Protein AF-A0A3N5FWR2-F1 (afdb_monomer)

Nearest PDB structures (foldseek):
  3hug-assembly6_K  TM=9.439E-01  e=1.581E-03  Mycobacterium tuberculosis H37Rv
  3hug-assembly6_A  TM=8.106E-01  e=8.981E-04  Mycobacterium tuberculosis H37Rv
  3hug-assembly4_M  TM=9.035E-01  e=2.630E-03  Mycobacterium tuberculosis H37Rv
  6dxo-assembly1_A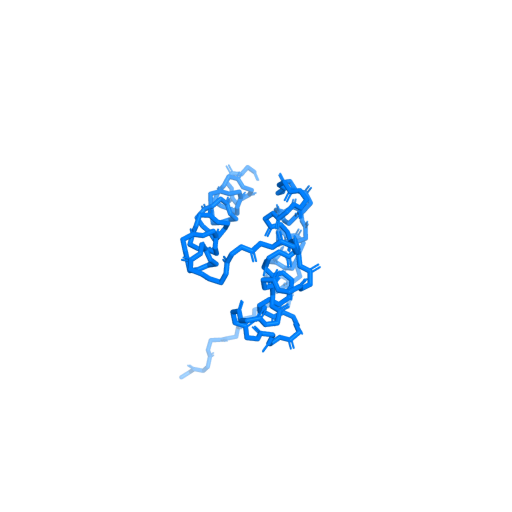  TM=8.658E-01  e=4.899E-03  Streptomyces venezuelae ATCC 10712
  8z6g-assembly3_F  TM=7.847E-01  e=3.298E-03  Pseudomonas aeruginosa

pLDDT: mean 87.95, std 15.8, range [42.41, 98.56]

Foldseek 3Di:
DDPPCDPVNVVVVVVLLVVLLVPDDPLLSLLCCCCPVVVDDLVRSCVVVVHDSVCSVVSPVVSVVSSVVSSVVSVPD

Sequence (77 aa):
QPVSVDPVQKANAHTDLARAMAKLRPRDRSLLWLAYAHGASHREIAETLGLKVASIKLLLFRARRRLAKLLQTGNGS

Structure (mmCIF, N/CA/C/O backbone):
data_AF-A0A3N5FWR2-F1
#
_entry.id   AF-A0A3N5FWR2-F1
#
loop_
_atom_site.group_PDB
_atom_site.id
_atom_site.type_symbol
_atom_site.label_atom_id
_atom_site.label_alt_id
_atom_site.label_comp_id
_atom_site.label_asym_id
_atom_site.label_entity_id
_atom_site.label_seq_id
_atom_site.pdbx_PDB_ins_code
_atom_site.Cartn_x
_atom_site.Cartn_y
_atom_site.Cartn_z
_atom_site.occupancy
_atom_site.B_iso_or_equiv
_atom_site.auth_seq_id
_atom_site.auth_comp_id
_atom_site.auth_asym_id
_atom_site.auth_atom_id
_atom_site.pdbx_PDB_model_num
ATOM 1 N N . GLN A 1 1 ? 9.476 4.795 -33.558 1.00 42.41 1 GLN A N 1
ATOM 2 C CA . GLN A 1 1 ? 9.841 3.389 -33.275 1.00 42.41 1 GLN A CA 1
ATOM 3 C C . GLN A 1 1 ? 9.186 2.989 -31.963 1.00 42.41 1 GLN A C 1
ATOM 5 O O . GLN A 1 1 ? 9.326 3.756 -31.015 1.00 42.41 1 GLN A O 1
ATOM 10 N N . PRO A 1 2 ? 8.443 1.874 -31.878 1.00 52.44 2 PRO A N 1
ATOM 11 C CA . PRO A 1 2 ? 7.997 1.370 -30.590 1.00 52.44 2 PRO A CA 1
ATOM 12 C C . PRO A 1 2 ? 9.180 0.673 -29.910 1.00 52.44 2 PRO A C 1
ATOM 14 O O . PRO A 1 2 ? 9.911 -0.083 -30.544 1.00 52.44 2 PRO A O 1
ATOM 17 N N . VAL A 1 3 ? 9.387 0.957 -28.628 1.00 55.91 3 VAL A N 1
ATOM 18 C CA . VAL A 1 3 ? 10.351 0.237 -27.795 1.00 55.91 3 VAL A CA 1
ATOM 19 C C . VAL A 1 3 ? 9.885 -1.218 -27.671 1.00 55.91 3 VAL A C 1
ATOM 21 O O . VAL A 1 3 ? 8.939 -1.518 -26.942 1.00 55.91 3 VAL A O 1
ATOM 24 N N . SER A 1 4 ? 10.490 -2.124 -28.440 1.00 58.50 4 SER A N 1
ATOM 25 C CA . SER A 1 4 ? 10.279 -3.564 -28.285 1.00 58.50 4 SER A CA 1
ATOM 26 C C . SER A 1 4 ? 10.824 -3.976 -26.925 1.00 58.50 4 SER A C 1
ATOM 28 O O . SER A 1 4 ? 12.015 -4.176 -26.748 1.00 58.50 4 SER A O 1
ATOM 30 N N . VAL A 1 5 ? 9.947 -4.034 -25.931 1.00 58.66 5 VAL A N 1
ATOM 31 C CA . VAL A 1 5 ? 10.248 -4.634 -24.634 1.00 58.66 5 VAL A CA 1
ATOM 32 C C . VAL A 1 5 ? 10.387 -6.139 -24.837 1.00 58.66 5 VAL A C 1
ATOM 34 O O . VAL A 1 5 ? 9.378 -6.842 -24.945 1.00 58.66 5 VAL A O 1
ATOM 37 N N . ASP A 1 6 ? 11.633 -6.607 -24.927 1.00 64.50 6 ASP A N 1
ATOM 38 C CA . ASP A 1 6 ? 11.977 -8.012 -25.117 1.00 64.50 6 ASP A CA 1
ATOM 39 C C . ASP A 1 6 ? 11.211 -8.910 -24.127 1.00 64.50 6 ASP A C 1
ATOM 41 O O . ASP A 1 6 ? 11.131 -8.602 -22.929 1.00 64.50 6 ASP A O 1
ATOM 45 N N . PRO A 1 7 ? 10.634 -10.038 -24.580 1.00 61.69 7 PRO A N 1
ATOM 46 C CA . PRO A 1 7 ? 9.843 -10.924 -23.723 1.00 61.69 7 PRO A CA 1
ATOM 47 C C . PRO A 1 7 ? 10.647 -11.469 -22.531 1.00 61.69 7 PRO A C 1
ATOM 49 O O . PRO A 1 7 ? 10.091 -11.656 -21.449 1.00 61.69 7 PRO A O 1
ATOM 52 N N . VAL A 1 8 ? 11.966 -11.625 -22.691 1.00 63.62 8 VAL A N 1
ATOM 53 C CA . VAL A 1 8 ? 12.900 -11.999 -21.616 1.00 63.62 8 VAL A CA 1
ATOM 54 C C . VAL A 1 8 ? 12.950 -10.925 -20.521 1.00 63.62 8 VAL A C 1
ATOM 56 O O . VAL A 1 8 ? 12.928 -11.237 -19.332 1.00 63.62 8 VAL A O 1
ATOM 59 N N . GLN A 1 9 ? 12.921 -9.644 -20.895 1.00 62.75 9 GLN A N 1
ATOM 60 C CA . GLN A 1 9 ? 12.975 -8.530 -19.949 1.00 62.75 9 GLN A CA 1
ATOM 61 C C . GLN A 1 9 ? 11.667 -8.384 -19.156 1.00 62.75 9 GLN A C 1
ATOM 63 O O . GLN A 1 9 ? 11.698 -8.084 -17.961 1.00 62.75 9 GLN A O 1
ATOM 68 N N . LYS A 1 10 ? 10.515 -8.676 -19.780 1.00 64.75 10 LYS A N 1
ATOM 69 C CA . LYS A 1 10 ? 9.218 -8.755 -19.082 1.00 64.75 10 LYS A CA 1
ATOM 70 C C . LYS A 1 10 ? 9.172 -9.901 -18.068 1.00 64.75 10 LYS A C 1
ATOM 72 O O . LYS A 1 10 ? 8.692 -9.698 -16.953 1.00 64.75 10 LYS A O 1
ATOM 77 N N . ALA A 1 11 ? 9.672 -11.082 -18.436 1.00 66.75 11 ALA A N 1
ATOM 78 C CA . ALA A 1 11 ? 9.712 -12.244 -17.547 1.00 66.75 11 ALA A CA 1
ATOM 79 C C . ALA A 1 11 ? 10.616 -12.001 -16.323 1.00 66.75 11 ALA A C 1
ATOM 81 O O . ALA A 1 11 ? 10.230 -12.313 -15.191 1.00 66.75 11 ALA A O 1
ATOM 82 N N . ASN A 1 12 ? 11.772 -11.362 -16.532 1.00 74.88 12 ASN A N 1
ATOM 83 C CA . ASN A 1 12 ? 12.686 -10.982 -15.454 1.00 74.88 12 ASN A CA 1
ATOM 84 C C . ASN A 1 12 ? 12.044 -9.951 -14.514 1.00 74.88 12 ASN A C 1
ATOM 86 O O . ASN A 1 12 ? 11.986 -10.177 -13.308 1.00 74.88 12 ASN A O 1
ATOM 90 N N . ALA A 1 13 ? 11.433 -8.893 -15.061 1.00 76.06 13 ALA A N 1
ATOM 91 C CA . ALA A 1 13 ? 10.757 -7.869 -14.261 1.00 76.06 13 ALA A CA 1
ATOM 92 C C . ALA A 1 13 ? 9.616 -8.438 -13.396 1.00 76.06 13 ALA A C 1
ATOM 94 O O . ALA A 1 13 ? 9.440 -8.036 -12.243 1.00 76.06 13 ALA A O 1
ATOM 95 N N . HIS A 1 14 ? 8.845 -9.390 -13.930 1.00 79.31 14 HIS A N 1
ATOM 96 C CA . HIS A 1 14 ? 7.782 -10.054 -13.175 1.00 79.31 14 HIS A CA 1
ATOM 97 C C . HIS A 1 14 ? 8.344 -10.903 -12.022 1.00 79.31 14 HIS A C 1
ATOM 99 O O . HIS A 1 14 ? 7.811 -10.886 -10.909 1.00 79.31 14 HIS A O 1
ATOM 105 N N . THR A 1 15 ? 9.457 -11.597 -12.265 1.00 81.62 15 THR A N 1
ATOM 106 C CA . THR A 1 15 ? 10.153 -12.408 -11.256 1.00 81.62 15 THR A CA 1
ATOM 107 C C . THR A 1 15 ? 10.740 -11.540 -10.140 1.00 81.62 15 THR A C 1
ATOM 109 O O . THR A 1 15 ? 10.571 -11.853 -8.956 1.00 81.62 15 THR A O 1
ATOM 112 N N . ASP A 1 16 ? 11.354 -10.409 -10.490 1.00 87.75 16 ASP A N 1
ATOM 113 C CA . ASP A 1 16 ? 11.911 -9.455 -9.527 1.00 87.75 16 ASP A CA 1
ATOM 114 C C . ASP A 1 16 ? 10.818 -8.813 -8.669 1.00 87.75 16 ASP A C 1
ATOM 116 O O . ASP A 1 16 ? 10.965 -8.706 -7.446 1.00 87.75 16 ASP A O 1
ATOM 120 N N . LEU A 1 17 ? 9.675 -8.470 -9.274 1.00 89.69 17 LEU A N 1
ATOM 121 C CA . LEU A 1 17 ? 8.509 -7.973 -8.547 1.00 89.69 17 LEU A CA 1
ATOM 122 C C . LEU A 1 17 ? 7.965 -9.006 -7.562 1.00 89.69 17 LEU A C 1
ATOM 124 O O . LEU A 1 17 ? 7.742 -8.667 -6.397 1.00 89.69 17 LEU A O 1
ATOM 128 N N . ALA A 1 18 ? 7.780 -10.256 -7.990 1.00 91.19 18 ALA A N 1
ATOM 129 C CA . ALA A 1 18 ? 7.297 -11.324 -7.119 1.00 91.19 18 ALA A CA 1
ATOM 130 C C . ALA A 1 18 ? 8.236 -11.533 -5.917 1.00 91.19 18 ALA A C 1
ATOM 132 O O . ALA A 1 18 ? 7.792 -11.565 -4.764 1.00 91.19 18 ALA A O 1
ATOM 133 N N . ARG A 1 19 ? 9.552 -11.574 -6.163 1.00 92.00 19 ARG A N 1
ATOM 134 C CA . ARG A 1 19 ? 10.579 -11.695 -5.118 1.00 92.00 19 ARG A CA 1
ATOM 135 C C . ARG A 1 19 ? 10.581 -10.494 -4.169 1.00 92.00 19 ARG A C 1
ATOM 137 O O . ARG A 1 19 ? 10.684 -10.669 -2.953 1.00 92.00 19 ARG A O 1
ATOM 144 N N . ALA A 1 20 ? 10.460 -9.275 -4.689 1.00 94.19 20 ALA A N 1
ATOM 145 C CA . ALA A 1 20 ? 10.424 -8.064 -3.875 1.00 94.19 20 ALA A CA 1
ATOM 146 C C . ALA A 1 20 ? 9.143 -7.983 -3.026 1.00 94.19 20 ALA A C 1
ATOM 148 O O . ALA A 1 20 ? 9.211 -7.692 -1.831 1.00 94.19 20 ALA A O 1
ATOM 149 N N . MET A 1 21 ? 7.985 -8.326 -3.594 1.00 95.19 21 MET A N 1
ATOM 150 C CA . MET A 1 21 ? 6.713 -8.418 -2.868 1.00 95.19 21 MET A CA 1
ATOM 151 C C . MET A 1 21 ? 6.775 -9.456 -1.739 1.00 95.19 21 MET A C 1
ATOM 153 O O . MET A 1 21 ? 6.273 -9.198 -0.639 1.00 95.19 21 MET A O 1
ATOM 157 N N . ALA A 1 22 ? 7.445 -10.592 -1.958 1.00 94.44 22 ALA A N 1
ATOM 158 C CA . ALA A 1 22 ? 7.656 -11.621 -0.939 1.00 94.44 22 ALA A CA 1
ATOM 159 C C . ALA A 1 22 ? 8.515 -11.139 0.250 1.00 94.44 22 ALA A C 1
ATOM 161 O O . ALA A 1 22 ? 8.308 -11.588 1.376 1.00 94.44 22 ALA A O 1
ATOM 162 N N . LYS A 1 23 ? 9.417 -10.173 0.040 1.00 95.50 23 LYS A N 1
ATOM 163 C CA . LYS A 1 23 ? 10.262 -9.580 1.097 1.00 95.50 23 LYS A CA 1
ATOM 164 C C . LYS A 1 23 ? 9.585 -8.446 1.878 1.00 95.50 23 LYS A C 1
ATOM 166 O O . LYS A 1 23 ? 10.100 -8.014 2.909 1.00 95.50 23 LYS A O 1
ATOM 171 N N . LEU A 1 24 ? 8.446 -7.932 1.411 1.00 96.25 24 LEU A N 1
ATOM 172 C CA . LEU A 1 24 ? 7.687 -6.928 2.155 1.00 96.25 24 LEU A CA 1
ATOM 173 C C . LEU A 1 24 ? 7.059 -7.520 3.417 1.00 96.25 24 LEU A C 1
ATOM 175 O O . LEU A 1 24 ? 6.630 -8.674 3.446 1.00 96.25 24 LEU A O 1
ATOM 179 N N . ARG A 1 25 ? 6.906 -6.666 4.434 1.00 96.31 25 ARG A N 1
ATOM 180 C CA . ARG A 1 25 ? 6.097 -6.983 5.616 1.00 96.31 25 ARG A CA 1
ATOM 181 C C . ARG A 1 25 ? 4.656 -7.289 5.183 1.00 96.31 25 ARG A C 1
ATOM 183 O O . ARG A 1 25 ? 4.157 -6.566 4.314 1.00 96.31 25 ARG A O 1
ATOM 190 N N . PRO A 1 26 ? 3.954 -8.243 5.826 1.00 97.12 26 PRO A N 1
ATOM 191 C CA . PRO A 1 26 ? 2.611 -8.660 5.415 1.00 97.12 26 PRO A CA 1
ATOM 192 C C . PRO A 1 26 ? 1.649 -7.489 5.194 1.00 97.12 26 PRO A C 1
ATOM 194 O O . PRO A 1 26 ? 1.042 -7.377 4.136 1.00 97.12 26 PRO A O 1
ATOM 197 N N . ARG A 1 27 ? 1.615 -6.527 6.125 1.00 97.06 27 ARG A N 1
ATOM 198 C CA . ARG A 1 27 ? 0.765 -5.335 6.002 1.00 97.06 27 ARG A CA 1
ATOM 199 C C . ARG A 1 27 ? 1.101 -4.462 4.791 1.00 97.06 27 ARG A C 1
ATOM 201 O O . ARG A 1 27 ? 0.197 -3.960 4.135 1.00 97.06 27 ARG A O 1
ATOM 208 N N . ASP A 1 28 ? 2.387 -4.244 4.514 1.00 97.75 28 ASP A N 1
ATOM 209 C CA . ASP A 1 28 ? 2.805 -3.415 3.377 1.00 97.75 28 ASP A CA 1
ATOM 210 C C . ASP A 1 28 ? 2.440 -4.112 2.052 1.00 97.75 28 ASP A C 1
ATOM 212 O O . ASP A 1 28 ? 2.017 -3.445 1.110 1.00 97.75 28 ASP A O 1
ATOM 216 N N . ARG A 1 29 ? 2.535 -5.450 2.002 1.00 97.94 29 ARG A N 1
ATOM 217 C CA . ARG A 1 29 ? 2.083 -6.259 0.862 1.00 97.94 29 ARG A CA 1
ATOM 218 C C . ARG A 1 29 ? 0.573 -6.149 0.660 1.00 97.94 29 ARG A C 1
ATOM 220 O O . ARG A 1 29 ? 0.157 -5.833 -0.448 1.00 97.94 29 ARG A O 1
ATOM 227 N N . SER A 1 30 ? -0.230 -6.345 1.708 1.00 98.06 30 SER A N 1
ATOM 228 C CA . SER A 1 30 ? -1.695 -6.239 1.622 1.00 98.06 30 SER A CA 1
ATOM 229 C C . SER A 1 30 ? -2.147 -4.844 1.191 1.00 98.06 30 SER A C 1
ATOM 231 O O . SER A 1 30 ? -3.021 -4.7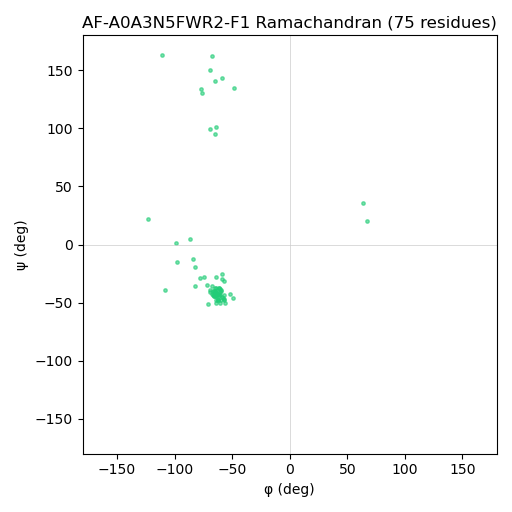21 0.341 1.00 98.06 30 SER A O 1
ATOM 233 N N . LEU A 1 31 ? -1.509 -3.789 1.713 1.00 98.31 31 LEU A N 1
ATOM 234 C CA . LEU A 1 31 ? -1.759 -2.404 1.299 1.00 98.31 31 LEU A CA 1
ATOM 235 C C . LEU A 1 31 ? -1.571 -2.210 -0.209 1.00 98.31 31 LEU A C 1
ATOM 237 O O . LEU A 1 31 ? -2.431 -1.636 -0.870 1.00 98.31 31 LEU A O 1
ATOM 241 N N . LEU A 1 32 ? -0.440 -2.673 -0.746 1.00 98.00 32 LEU A N 1
ATOM 242 C CA . LEU A 1 32 ? -0.129 -2.537 -2.168 1.00 98.00 32 LEU A CA 1
ATOM 243 C C . LEU A 1 32 ? -1.031 -3.420 -3.033 1.00 98.00 32 LEU A C 1
ATOM 245 O O . LEU A 1 32 ? -1.479 -2.979 -4.086 1.00 98.00 32 LEU A O 1
ATOM 249 N N . TRP A 1 33 ? -1.324 -4.637 -2.579 1.00 97.50 33 TRP A N 1
ATOM 250 C CA . TRP A 1 33 ? -2.209 -5.559 -3.281 1.00 97.50 33 TRP A CA 1
ATOM 251 C C . TRP A 1 33 ? -3.619 -4.983 -3.436 1.00 97.50 33 TRP A C 1
ATOM 253 O O . TRP A 1 33 ? -4.130 -4.904 -4.549 1.00 97.50 33 TRP A O 1
ATOM 263 N N . LEU A 1 34 ? -4.216 -4.497 -2.347 1.00 98.31 34 LEU A N 1
ATOM 264 C CA . LEU A 1 34 ? -5.549 -3.899 -2.395 1.00 98.31 34 LEU A CA 1
ATOM 265 C C . LEU A 1 34 ? -5.567 -2.629 -3.256 1.00 98.31 34 LEU A C 1
ATOM 267 O O . LEU A 1 34 ? -6.444 -2.470 -4.097 1.00 98.31 34 LEU 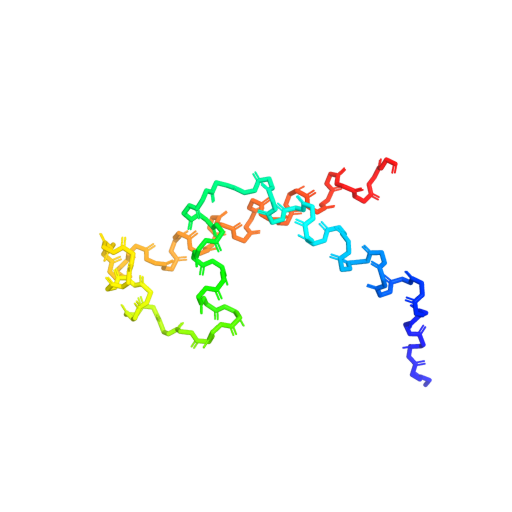A O 1
ATOM 271 N N . ALA A 1 35 ? -4.571 -1.752 -3.109 1.00 97.94 35 ALA A N 1
ATOM 272 C CA . ALA A 1 35 ? -4.533 -0.502 -3.865 1.00 97.94 35 A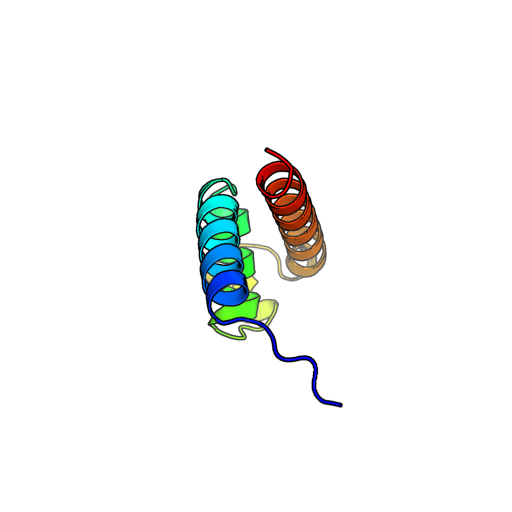LA A CA 1
ATOM 273 C C . ALA A 1 35 ? -4.347 -0.703 -5.377 1.00 97.94 35 ALA A C 1
ATOM 275 O O . ALA A 1 35 ? -4.953 0.020 -6.160 1.00 97.94 35 ALA A O 1
ATOM 276 N N . TYR A 1 36 ? -3.494 -1.646 -5.794 1.00 96.38 36 TYR A N 1
ATOM 277 C CA . TYR A 1 36 ? -3.078 -1.763 -7.197 1.00 96.38 36 TYR A CA 1
ATOM 278 C C . TYR A 1 36 ? -3.661 -2.971 -7.925 1.00 96.38 36 TYR A C 1
ATOM 280 O O . TYR A 1 36 ? -4.011 -2.842 -9.091 1.00 96.38 36 TYR A O 1
ATOM 288 N N . ALA A 1 37 ? -3.771 -4.130 -7.268 1.00 94.38 37 ALA A N 1
ATOM 289 C CA . ALA A 1 37 ? -4.348 -5.318 -7.896 1.00 94.38 37 ALA A CA 1
ATOM 290 C C . ALA A 1 37 ? -5.880 -5.300 -7.837 1.00 94.38 37 ALA A C 1
ATOM 292 O O . ALA A 1 37 ? -6.525 -5.753 -8.774 1.00 94.38 37 ALA A O 1
ATOM 293 N N . HIS A 1 38 ? -6.459 -4.778 -6.748 1.00 96.06 38 HIS A N 1
ATOM 294 C CA . HIS A 1 38 ? -7.919 -4.681 -6.591 1.00 96.06 38 HIS A CA 1
ATOM 295 C C . HIS A 1 38 ? -8.477 -3.298 -6.949 1.00 96.06 38 HIS A C 1
ATOM 297 O O . HIS A 1 38 ? -9.684 -3.160 -7.107 1.00 96.06 38 HIS A O 1
ATOM 303 N N . GLY A 1 39 ? -7.630 -2.266 -7.054 1.00 97.56 39 GLY A N 1
ATOM 304 C CA . GLY A 1 39 ? -8.084 -0.892 -7.291 1.00 97.56 39 GLY A CA 1
ATOM 305 C C . GLY A 1 39 ? -8.874 -0.286 -6.123 1.00 97.56 39 GLY A C 1
ATOM 306 O O . GLY A 1 39 ? -9.619 0.668 -6.326 1.00 97.56 39 GLY A O 1
ATOM 307 N N . ALA A 1 40 ? -8.728 -0.831 -4.911 1.00 98.25 40 ALA A N 1
ATOM 308 C CA . ALA A 1 40 ? -9.494 -0.412 -3.745 1.00 98.25 40 ALA A CA 1
ATOM 309 C C . ALA A 1 40 ? -9.168 1.033 -3.336 1.00 98.25 40 ALA A C 1
ATOM 311 O O . ALA A 1 40 ? -8.009 1.466 -3.321 1.00 98.25 40 ALA A O 1
ATOM 312 N N . SER A 1 41 ? -10.195 1.774 -2.930 1.00 98.25 41 SER A N 1
ATOM 313 C CA . SER A 1 41 ? -10.064 3.123 -2.389 1.00 98.25 41 SER A CA 1
ATOM 314 C C . SER A 1 41 ? -9.355 3.122 -1.032 1.00 98.25 41 SER A C 1
ATOM 316 O O . SER A 1 41 ? -9.302 2.125 -0.310 1.00 98.25 41 SER A O 1
ATOM 318 N N . HIS A 1 42 ? -8.849 4.285 -0.606 1.00 98.38 42 HIS A N 1
ATOM 319 C CA . HIS A 1 42 ? -8.245 4.407 0.724 1.00 98.38 42 HIS A CA 1
ATOM 320 C C . HIS A 1 42 ? -9.200 4.011 1.854 1.00 98.38 42 HIS A C 1
ATOM 322 O O . HIS A 1 42 ? -8.736 3.532 2.884 1.00 98.38 42 HIS A O 1
ATOM 328 N N . ARG A 1 43 ? -10.509 4.221 1.679 1.00 98.44 43 ARG A N 1
ATOM 329 C CA . ARG A 1 43 ? -11.512 3.870 2.682 1.00 98.44 43 ARG A CA 1
ATOM 330 C C . ARG A 1 43 ? -11.679 2.356 2.785 1.00 98.44 43 ARG A C 1
ATOM 332 O O . ARG A 1 43 ? -11.504 1.824 3.875 1.00 98.44 43 ARG A O 1
ATOM 339 N N . GLU A 1 44 ? -11.891 1.680 1.659 1.00 98.56 44 GLU A N 1
ATOM 340 C CA . GLU A 1 44 ? -12.034 0.217 1.602 1.00 98.56 44 GLU A CA 1
ATOM 341 C C . GLU A 1 44 ? -10.782 -0.491 2.126 1.00 98.56 44 GLU A C 1
ATOM 343 O O . GLU A 1 44 ? -10.876 -1.455 2.883 1.00 98.56 44 GLU A O 1
ATOM 348 N N . ILE A 1 45 ? -9.591 0.023 1.801 1.00 98.50 45 ILE A N 1
ATOM 349 C CA . ILE A 1 45 ? -8.327 -0.489 2.346 1.00 98.50 45 ILE A CA 1
ATOM 350 C C . ILE A 1 45 ? -8.290 -0.348 3.872 1.00 98.50 45 ILE A C 1
ATOM 352 O O . ILE A 1 45 ? -7.838 -1.260 4.566 1.00 98.50 45 ILE A O 1
ATOM 356 N N . ALA A 1 46 ? -8.711 0.802 4.404 1.00 98.44 46 ALA A N 1
ATOM 357 C CA . ALA A 1 46 ? -8.684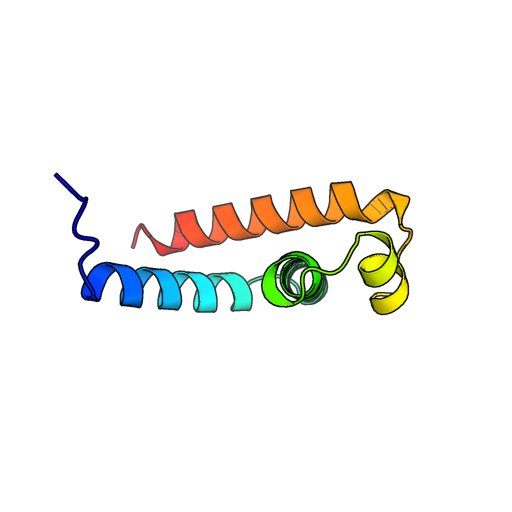 1.041 5.841 1.00 98.44 46 ALA A CA 1
ATOM 358 C C . ALA A 1 46 ? -9.658 0.118 6.578 1.00 98.44 46 ALA A C 1
ATOM 360 O O . ALA A 1 46 ? -9.271 -0.487 7.573 1.00 98.44 46 ALA A O 1
ATOM 361 N N . GLU A 1 47 ? -10.873 -0.030 6.054 1.00 98.44 47 GLU A N 1
ATOM 362 C CA . 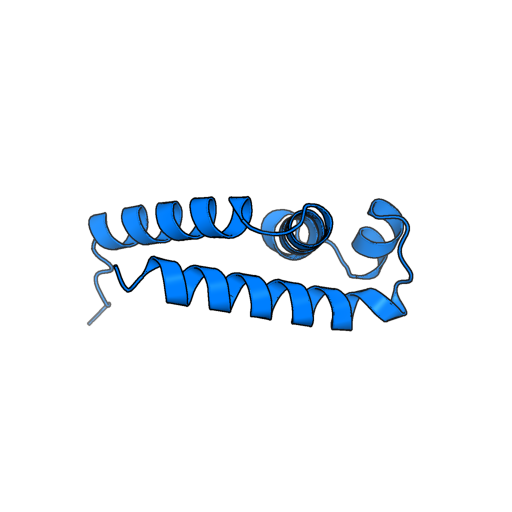GLU A 1 47 ? -11.900 -0.925 6.590 1.00 98.44 47 GLU A CA 1
ATOM 363 C C . GLU A 1 47 ? -11.429 -2.388 6.540 1.00 98.44 47 GLU A C 1
ATOM 365 O O . GLU A 1 47 ? -11.429 -3.066 7.564 1.00 98.44 47 GLU A O 1
ATOM 370 N N . THR A 1 48 ? -10.893 -2.836 5.399 1.00 98.19 48 THR A N 1
ATOM 371 C CA . THR A 1 48 ? -10.389 -4.210 5.209 1.00 98.19 48 THR A CA 1
ATOM 372 C C . THR A 1 48 ? -9.238 -4.555 6.156 1.00 98.19 48 THR A C 1
ATOM 374 O O . THR A 1 48 ? -9.129 -5.685 6.626 1.00 98.19 48 THR A O 1
ATOM 377 N N . LEU A 1 49 ? -8.342 -3.600 6.427 1.00 97.62 49 LEU A N 1
ATOM 378 C CA . LEU A 1 49 ? -7.139 -3.833 7.233 1.00 97.62 49 LEU A CA 1
ATOM 379 C C . LEU A 1 49 ? -7.277 -3.392 8.699 1.00 97.62 49 LEU A C 1
ATOM 381 O O . LEU A 1 49 ? -6.298 -3.487 9.442 1.00 97.62 49 LEU A O 1
ATOM 385 N N . GLY A 1 50 ? -8.438 -2.878 9.118 1.00 98.00 50 GLY A N 1
ATOM 386 C CA . GLY A 1 50 ? -8.649 -2.352 10.472 1.00 98.00 50 GLY A CA 1
ATOM 387 C C . GLY A 1 50 ? -7.770 -1.136 10.798 1.00 98.00 50 GLY A C 1
ATOM 388 O O . GLY A 1 50 ? -7.267 -0.991 11.912 1.00 98.00 50 GLY A O 1
ATOM 389 N N . LEU A 1 51 ? -7.519 -0.274 9.810 1.00 97.56 51 LEU A N 1
ATOM 390 C CA . LEU A 1 51 ? -6.654 0.901 9.923 1.00 97.56 51 LEU A CA 1
ATOM 391 C C . LEU A 1 51 ? -7.460 2.200 9.847 1.00 97.56 51 LEU A C 1
ATOM 393 O O . LEU A 1 51 ? -8.583 2.255 9.362 1.00 97.56 51 LEU A O 1
ATOM 397 N N . LYS A 1 52 ? -6.845 3.307 10.273 1.00 98.19 52 LYS A N 1
ATOM 398 C CA . LYS A 1 52 ? -7.428 4.644 10.098 1.00 98.19 52 LYS A CA 1
ATOM 399 C C . LYS A 1 52 ? -7.261 5.101 8.648 1.00 98.19 52 LYS A C 1
ATOM 401 O O . LYS A 1 52 ? -6.125 5.130 8.168 1.00 98.19 52 LYS A O 1
ATOM 406 N N . VAL A 1 53 ? -8.332 5.571 7.999 1.00 98.31 53 VAL A N 1
ATOM 407 C CA . VAL A 1 53 ? -8.301 6.107 6.616 1.00 98.31 53 VAL A CA 1
ATOM 408 C C . VAL A 1 53 ? -7.216 7.182 6.449 1.00 98.31 53 VAL A C 1
ATOM 410 O O . VAL A 1 53 ? -6.431 7.141 5.503 1.00 98.31 53 VAL A O 1
ATOM 413 N N . ALA A 1 54 ? -7.079 8.084 7.429 1.00 98.12 54 ALA A N 1
ATOM 414 C CA . ALA A 1 54 ? -6.058 9.138 7.434 1.00 98.12 54 ALA A CA 1
ATOM 415 C C . ALA A 1 54 ? -4.609 8.609 7.363 1.00 98.12 54 ALA A C 1
ATOM 417 O O . ALA A 1 54 ? -3.714 9.295 6.873 1.00 98.12 54 ALA A O 1
ATOM 418 N N . SER A 1 55 ? -4.360 7.375 7.816 1.00 98.00 55 SER A N 1
ATOM 419 C CA . SER A 1 55 ? -3.027 6.765 7.780 1.00 98.00 55 SER A CA 1
ATOM 420 C C . SER A 1 55 ? -2.670 6.155 6.420 1.00 98.00 55 SER A C 1
ATOM 422 O O . SER A 1 55 ? -1.486 5.973 6.126 1.00 98.00 55 SER A O 1
ATOM 424 N N . ILE A 1 56 ? -3.660 5.872 5.567 1.00 98.38 56 ILE A N 1
ATOM 425 C CA . ILE A 1 56 ? -3.480 5.051 4.362 1.00 98.38 56 ILE A CA 1
ATOM 426 C C . ILE A 1 56 ? -2.529 5.700 3.361 1.00 98.38 56 ILE A C 1
ATOM 428 O O . ILE A 1 56 ? -1.613 5.036 2.876 1.00 98.38 56 ILE A O 1
ATOM 432 N N . LYS A 1 57 ? -2.652 7.011 3.122 1.00 98.06 57 LYS A N 1
ATOM 433 C CA . LYS A 1 57 ? -1.759 7.742 2.207 1.00 98.06 57 LYS A CA 1
ATOM 434 C C . LYS A 1 57 ? -0.285 7.599 2.610 1.00 98.06 57 LYS A C 1
ATOM 436 O O . LYS A 1 57 ? 0.564 7.285 1.773 1.00 98.06 57 LYS A O 1
ATOM 441 N N . LEU A 1 58 ? 0.018 7.783 3.898 1.00 98.56 58 LEU A N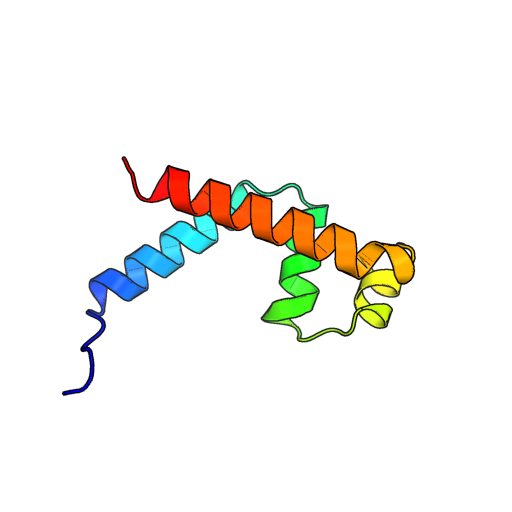 1
ATOM 442 C CA . LEU A 1 58 ? 1.378 7.665 4.431 1.00 98.56 58 LEU A CA 1
ATOM 443 C C . LEU A 1 58 ? 1.876 6.214 4.419 1.00 98.56 58 LEU A C 1
ATOM 445 O O . LEU A 1 58 ? 3.040 5.959 4.099 1.00 98.56 58 LEU A O 1
ATOM 449 N N . LEU A 1 59 ? 1.015 5.256 4.765 1.00 98.25 59 LEU A N 1
ATOM 450 C CA . LEU A 1 59 ? 1.363 3.837 4.762 1.00 98.25 59 LEU A CA 1
ATOM 451 C C . LEU A 1 59 ? 1.663 3.330 3.349 1.00 98.25 59 LEU A C 1
ATOM 453 O O . LEU A 1 59 ? 2.698 2.693 3.157 1.00 98.25 59 LEU A O 1
ATOM 457 N N . LEU A 1 60 ? 0.840 3.689 2.361 1.00 98.44 60 LEU A N 1
ATOM 458 C CA . LEU A 1 60 ? 1.077 3.379 0.951 1.00 98.44 60 LEU A CA 1
ATOM 459 C C . LEU A 1 60 ? 2.376 4.003 0.443 1.00 98.44 60 LEU A C 1
ATOM 461 O O . LEU A 1 60 ? 3.165 3.329 -0.216 1.00 98.44 60 LEU A O 1
ATOM 465 N N . PHE A 1 61 ? 2.644 5.266 0.788 1.00 98.38 61 PHE A N 1
ATOM 466 C CA . PHE A 1 61 ? 3.909 5.913 0.435 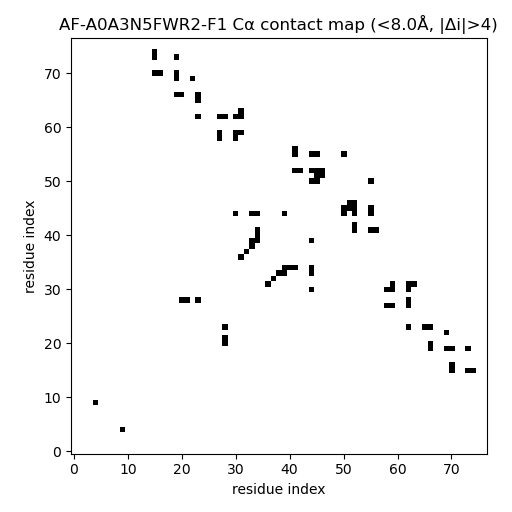1.00 98.38 61 PHE A CA 1
ATOM 467 C C . PHE A 1 61 ? 5.117 5.137 0.979 1.00 98.38 61 PHE A C 1
ATOM 469 O O . PHE A 1 61 ? 6.055 4.828 0.241 1.00 98.38 61 PHE A O 1
ATOM 476 N N . ARG A 1 62 ? 5.078 4.760 2.262 1.00 98.25 62 ARG A N 1
ATOM 477 C CA . ARG A 1 62 ? 6.149 3.977 2.893 1.00 98.25 62 ARG A CA 1
ATOM 478 C C . ARG A 1 62 ? 6.277 2.582 2.273 1.00 98.25 62 ARG A C 1
ATOM 480 O O . ARG A 1 62 ? 7.400 2.134 2.059 1.00 98.25 62 ARG A O 1
ATOM 487 N N . ALA A 1 63 ? 5.164 1.910 1.977 1.00 98.12 63 ALA A N 1
ATOM 488 C CA . ALA A 1 63 ? 5.153 0.594 1.341 1.00 98.12 63 ALA A CA 1
ATOM 489 C C . ALA A 1 63 ? 5.779 0.641 -0.063 1.00 98.12 63 ALA A C 1
ATOM 491 O O . ALA A 1 63 ? 6.687 -0.139 -0.343 1.00 98.12 63 ALA A O 1
ATOM 492 N N . ARG A 1 64 ? 5.401 1.623 -0.896 1.00 97.81 64 ARG A N 1
ATOM 493 C CA . ARG A 1 64 ? 6.006 1.847 -2.220 1.00 97.81 64 ARG A CA 1
ATOM 494 C C . ARG A 1 64 ? 7.509 2.082 -2.145 1.00 97.81 64 ARG A C 1
ATOM 496 O O . ARG A 1 64 ? 8.257 1.474 -2.899 1.00 97.81 64 ARG A O 1
ATOM 503 N N . ARG A 1 65 ? 7.969 2.926 -1.216 1.00 97.56 65 ARG A N 1
ATOM 504 C CA . ARG A 1 65 ? 9.405 3.207 -1.059 1.00 97.56 65 ARG A CA 1
ATOM 505 C C . ARG A 1 65 ? 10.193 1.963 -0.642 1.00 97.56 65 ARG A C 1
ATOM 507 O O . ARG A 1 65 ? 11.309 1.768 -1.116 1.00 97.56 65 ARG A O 1
ATOM 514 N N . ARG A 1 66 ? 9.624 1.110 0.219 1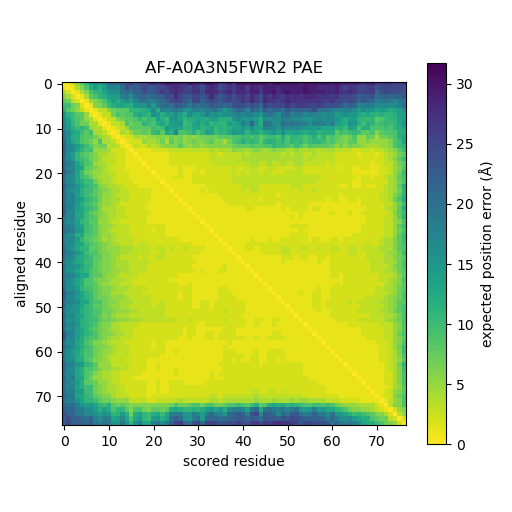.00 97.12 66 ARG A N 1
ATOM 515 C CA . ARG A 1 66 ? 10.242 -0.181 0.567 1.00 97.12 66 ARG A CA 1
ATOM 516 C C . ARG A 1 66 ? 10.297 -1.118 -0.633 1.00 97.12 66 ARG A C 1
ATOM 518 O O . ARG A 1 66 ? 11.346 -1.705 -0.861 1.00 97.12 66 ARG A O 1
ATOM 525 N N . LEU A 1 67 ? 9.212 -1.218 -1.403 1.00 96.44 67 LEU A N 1
ATOM 526 C CA . LEU A 1 67 ? 9.183 -2.038 -2.613 1.00 96.44 67 LEU A CA 1
ATOM 527 C C . LEU A 1 67 ? 10.236 -1.568 -3.627 1.00 96.44 67 LEU A C 1
ATOM 529 O O . LEU A 1 67 ? 11.029 -2.377 -4.090 1.00 96.44 67 LEU A O 1
ATOM 533 N N . ALA A 1 68 ? 10.307 -0.262 -3.897 1.00 95.19 68 ALA A N 1
ATOM 534 C CA . ALA A 1 68 ? 11.305 0.317 -4.794 1.00 95.19 68 ALA A CA 1
ATOM 535 C C . ALA A 1 68 ? 12.741 0.002 -4.346 1.00 95.19 68 ALA A C 1
ATOM 537 O O . ALA A 1 68 ? 13.561 -0.400 -5.164 1.00 95.19 68 ALA A O 1
ATOM 538 N N . LYS A 1 69 ? 13.035 0.106 -3.041 1.00 95.06 69 LYS A N 1
ATOM 539 C CA . LYS A 1 69 ? 14.348 -0.270 -2.498 1.00 95.06 69 LYS A CA 1
ATOM 540 C C . LYS A 1 69 ? 14.658 -1.754 -2.727 1.00 95.06 69 LYS A C 1
ATOM 542 O O . LYS A 1 69 ? 15.771 -2.087 -3.106 1.00 95.06 69 LYS A O 1
ATOM 547 N N . LEU A 1 70 ? 13.682 -2.639 -2.512 1.00 94.00 70 LEU A N 1
ATOM 548 C CA . LEU A 1 70 ? 13.854 -4.082 -2.712 1.00 94.00 70 LEU A CA 1
ATOM 549 C C . LEU A 1 70 ? 14.106 -4.443 -4.181 1.00 94.00 70 LEU A C 1
ATOM 551 O O . LEU A 1 70 ? 14.929 -5.315 -4.444 1.00 94.00 70 LEU A O 1
ATOM 555 N N . LEU A 1 71 ? 13.440 -3.757 -5.111 1.00 91.38 71 LEU A N 1
ATOM 556 C CA . LEU A 1 71 ? 13.669 -3.908 -6.550 1.00 91.38 71 LEU A CA 1
ATOM 557 C C . LEU A 1 71 ? 15.061 -3.404 -6.952 1.00 91.38 71 LEU A C 1
ATOM 559 O O . LEU A 1 71 ? 15.784 -4.092 -7.657 1.00 91.38 71 LEU A O 1
ATOM 563 N N . GLN A 1 72 ? 15.493 -2.256 -6.425 1.00 88.75 72 GLN A N 1
ATOM 564 C CA . GLN A 1 72 ? 16.840 -1.731 -6.684 1.00 88.75 72 GLN A CA 1
ATOM 565 C C . GLN A 1 72 ? 17.945 -2.673 -6.189 1.00 88.75 72 GLN A C 1
ATOM 567 O O . GLN A 1 72 ? 18.965 -2.815 -6.850 1.00 88.75 72 GLN A O 1
ATOM 572 N N . THR A 1 73 ? 17.750 -3.334 -5.044 1.00 80.19 73 THR A N 1
ATOM 573 C CA . THR A 1 73 ? 18.713 -4.321 -4.527 1.00 80.19 73 THR A CA 1
ATOM 574 C C . THR A 1 73 ? 18.674 -5.646 -5.299 1.00 80.19 73 THR A C 1
ATOM 576 O O . THR A 1 73 ? 19.680 -6.339 -5.345 1.00 80.19 73 THR A O 1
ATOM 579 N N . GLY A 1 74 ? 17.534 -6.021 -5.889 1.00 68.06 74 GLY A N 1
ATOM 580 C CA . GLY A 1 74 ? 17.397 -7.252 -6.676 1.00 68.06 74 GLY A CA 1
ATOM 581 C C . GLY A 1 74 ? 17.982 -7.166 -8.088 1.00 68.06 74 GLY A C 1
ATOM 582 O O . GLY A 1 74 ? 18.442 -8.178 -8.597 1.00 68.06 74 GLY A O 1
ATOM 583 N N . ASN A 1 75 ? 18.008 -5.969 -8.680 1.00 58.34 75 ASN A N 1
ATOM 584 C CA . ASN A 1 75 ? 18.468 -5.725 -10.052 1.00 58.34 75 ASN A CA 1
ATOM 585 C C . ASN A 1 75 ? 19.990 -5.484 -10.181 1.00 58.34 75 ASN A C 1
ATOM 587 O O . ASN A 1 75 ? 20.451 -5.131 -11.264 1.00 58.34 75 ASN A O 1
ATOM 591 N N . GLY A 1 76 ? 20.757 -5.606 -9.091 1.00 52.47 76 GLY A N 1
ATOM 592 C CA . GLY A 1 76 ? 22.187 -5.269 -9.033 1.00 52.47 76 GLY A CA 1
ATOM 593 C C . GLY A 1 76 ? 23.107 -6.414 -8.598 1.00 52.47 76 GLY A C 1
ATOM 594 O O . GLY A 1 76 ? 24.184 -6.142 -8.073 1.00 52.47 76 GLY A O 1
ATOM 595 N N . SER A 1 77 ? 22.685 -7.673 -8.736 1.00 43.09 77 SER A N 1
ATOM 596 C CA . SER A 1 77 ? 23.500 -8.864 -8.438 1.00 43.09 77 SER A CA 1
ATOM 597 C C . SER A 1 77 ? 23.415 -9.880 -9.562 1.00 43.09 77 SER A C 1
ATOM 599 O O . SER A 1 77 ? 22.303 -10.025 -10.115 1.00 43.09 77 SER A O 1
#

Secondary structure (DSSP, 8-state):
------HHHHHHHHHHHHHHHHHS-HHHHHHHIIIIIS---HHHHHHHHT--HHHHHHHHHHHHHHHHHHHHHHTT-

Mean predicted aligned error: 6.44 Å

Radius of gyration: 14.71 Å; Cα contacts (8 Å, |Δi|>4): 52; chains: 1; bounding box: 36×22×44 Å

Solvent-accessible surface area (backbone atoms only — not comparable to full-atom values): 4460 Å² total; per-residue (Å²): 133,83,84,79,76,51,69,67,58,55,55,50,53,51,51,48,48,53,55,26,53,68,70,42,56,70,68,46,38,51,52,50,42,38,45,68,78,67,61,43,49,58,57,59,50,14,67,77,68,76,48,60,50,87,50,39,68,59,51,49,52,53,33,50,53,51,43,51,51,41,42,60,65,61,76,72,116